Protein AF-A0A0K2T711-F1 (afdb_monomer)

Organism: Lepeophtheirus salmonis (NCBI:txid72036)

Radius of gyration: 19.58 Å; Cα contacts (8 Å, |Δi|>4): 53; chains: 1; bounding box: 41×23×74 Å

pLDDT: mean 70.93, std 10.16, range [38.84, 86.19]

InterPro domains:
  IPR006634 TRAM/LAG1/CLN8 homology domain [PF03798] (2-109)
  IPR006634 TRAM/LAG1/CLN8 homology domain [PS50922] (1-116)
  IPR050846 TLC domain-containing [PTHR13439] (6-116)

Mean predicted aligned error: 10.61 Å

Solvent-accessible surface area (backbone atoms only — not comparable to full-atom values): 7266 Å² total; per-residue (Å²): 144,85,90,84,79,76,63,65,63,52,54,50,52,52,47,54,35,53,59,67,44,45,61,45,56,50,49,52,51,51,44,57,73,69,68,46,78,84,41,69,66,47,54,52,49,55,49,50,36,50,53,49,47,42,52,48,57,61,48,43,54,58,50,52,48,46,54,51,19,60,74,70,75,43,54,62,69,50,52,70,71,64,59,82,55,57,64,67,61,56,49,53,52,48,63,71,39,54,58,58,53,52,53,48,52,51,51,51,53,52,52,49,59,52,51,52,57,63,75,50,67,78,78,86,123

Structure (mmCIF, N/CA/C/O backbone):
data_AF-A0A0K2T711-F1
#
_entry.id   AF-A0A0K2T711-F1
#
loop_
_atom_site.group_PDB
_atom_site.id
_atom_site.type_symbol
_atom_site.label_atom_id
_atom_site.label_alt_id
_atom_site.label_comp_id
_atom_site.label_asym_id
_atom_site.label_entity_id
_atom_site.label_seq_id
_atom_site.pdbx_PDB_ins_code
_atom_site.Cartn_x
_atom_site.Cartn_y
_atom_site.Cartn_z
_atom_site.occupancy
_atom_site.B_iso_or_equiv
_atom_site.auth_seq_id
_atom_site.auth_comp_id
_atom_site.auth_asym_id
_atom_site.auth_atom_id
_atom_site.pdbx_PDB_model_num
ATOM 1 N N . MET A 1 1 ? 2.739 1.107 -35.703 1.00 38.84 1 MET A N 1
ATOM 2 C CA . MET A 1 1 ? 1.568 1.193 -34.804 1.00 38.84 1 MET A CA 1
ATOM 3 C C . MET A 1 1 ? 2.063 1.126 -33.356 1.00 38.84 1 MET A C 1
ATOM 5 O O . MET A 1 1 ? 1.842 0.123 -32.703 1.00 38.84 1 MET A O 1
ATOM 9 N N . SER A 1 2 ? 2.813 2.131 -32.870 1.00 46.06 2 SER A N 1
ATOM 10 C CA . SER A 1 2 ? 3.557 2.001 -31.592 1.00 46.06 2 SER A CA 1
ATOM 11 C C . SER A 1 2 ? 3.911 3.353 -30.947 1.00 46.06 2 SER A C 1
ATOM 13 O O . SER A 1 2 ? 5.078 3.635 -30.713 1.00 46.06 2 SER A O 1
ATOM 15 N N . TYR A 1 3 ? 2.929 4.220 -30.675 1.00 42.41 3 TYR A N 1
ATOM 16 C CA . TYR A 1 3 ? 3.170 5.467 -29.913 1.00 42.41 3 TYR A CA 1
ATOM 17 C C . TYR A 1 3 ? 2.326 5.564 -28.634 1.00 42.41 3 TYR A C 1
ATOM 19 O O . TYR A 1 3 ? 2.049 6.640 -28.119 1.00 42.41 3 TYR A O 1
ATOM 27 N N . ARG A 1 4 ? 1.860 4.419 -28.127 1.00 45.31 4 ARG A N 1
ATOM 28 C CA . ARG A 1 4 ? 0.910 4.355 -27.011 1.00 45.31 4 ARG A CA 1
ATOM 29 C C . ARG A 1 4 ? 1.265 3.208 -26.074 1.00 45.31 4 ARG A C 1
ATOM 31 O O . ARG A 1 4 ? 0.459 2.320 -25.847 1.00 45.31 4 ARG A O 1
ATOM 38 N N . GLN A 1 5 ? 2.520 3.164 -25.632 1.00 51.97 5 GLN A N 1
ATOM 39 C CA . GLN A 1 5 ? 3.003 2.117 -24.736 1.00 51.97 5 GLN A CA 1
ATOM 40 C C . GLN A 1 5 ? 3.712 2.722 -23.518 1.00 51.97 5 GLN A C 1
ATOM 42 O O . GLN A 1 5 ? 4.704 3.435 -23.635 1.00 51.97 5 GLN A O 1
ATOM 47 N N . SER A 1 6 ? 3.176 2.362 -22.347 1.00 55.91 6 SER A N 1
ATOM 48 C CA . SER A 1 6 ? 3.874 2.110 -21.079 1.00 55.91 6 SER A CA 1
ATOM 49 C C . SER A 1 6 ? 3.868 3.175 -19.975 1.00 55.91 6 SER A C 1
ATOM 51 O O . SER A 1 6 ? 3.871 2.773 -18.813 1.00 55.91 6 SER A O 1
ATOM 53 N N . LEU A 1 7 ? 3.847 4.485 -20.246 1.00 54.53 7 LEU A N 1
ATOM 54 C CA . LEU A 1 7 ? 3.930 5.488 -19.158 1.00 54.53 7 LEU A CA 1
ATOM 55 C C . LEU A 1 7 ? 2.558 5.929 -18.622 1.00 54.53 7 LEU A C 1
ATOM 57 O O . LEU A 1 7 ? 2.363 6.002 -17.410 1.00 54.53 7 LEU A O 1
ATOM 61 N N . GLY A 1 8 ? 1.595 6.184 -19.512 1.00 59.56 8 GLY A N 1
ATOM 62 C CA . GLY A 1 8 ? 0.256 6.650 -19.126 1.00 59.56 8 GLY A CA 1
ATOM 63 C C . GLY A 1 8 ? -0.552 5.598 -18.367 1.00 59.56 8 GLY A C 1
ATOM 64 O O . GLY A 1 8 ? -1.161 5.911 -17.349 1.00 59.56 8 GLY A O 1
ATOM 65 N N . ASP A 1 9 ? -0.490 4.339 -18.801 1.00 67.62 9 ASP A N 1
ATOM 66 C CA . ASP A 1 9 ? -1.258 3.244 -18.192 1.00 67.62 9 ASP A CA 1
ATOM 67 C C . ASP A 1 9 ? -0.808 2.961 -16.751 1.00 67.62 9 ASP A C 1
ATOM 69 O O . ASP A 1 9 ? -1.631 2.659 -15.892 1.00 67.62 9 ASP A O 1
ATOM 73 N N . CYS A 1 10 ? 0.488 3.141 -16.462 1.00 67.25 10 CYS A N 1
ATOM 74 C CA . CYS A 1 10 ? 1.039 3.060 -15.108 1.00 67.25 10 CYS A CA 1
ATOM 75 C C . CYS A 1 10 ? 0.464 4.153 -14.202 1.00 67.25 10 CYS A C 1
ATOM 77 O O . CYS A 1 10 ? 0.024 3.874 -13.089 1.00 67.25 10 CYS A O 1
ATOM 79 N N . LEU A 1 11 ? 0.442 5.400 -14.683 1.00 68.00 11 LEU A N 1
ATOM 80 C CA . LEU A 1 11 ? -0.085 6.535 -13.926 1.00 68.00 11 LEU A CA 1
ATOM 81 C C . LEU A 1 11 ? -1.592 6.405 -13.691 1.00 68.00 11 LEU A C 1
ATOM 83 O O . LEU A 1 11 ? -2.061 6.686 -12.591 1.00 68.00 11 LEU A O 1
ATOM 87 N N . ILE A 1 12 ? -2.338 5.924 -14.688 1.00 76.12 12 ILE A N 1
ATOM 88 C CA . ILE A 1 12 ? -3.775 5.656 -14.578 1.00 76.12 12 ILE A CA 1
ATOM 89 C C . ILE A 1 12 ? -4.033 4.513 -13.589 1.00 76.12 12 ILE A C 1
ATOM 91 O O . ILE A 1 12 ? -4.869 4.657 -12.699 1.00 76.12 12 ILE A O 1
ATOM 95 N N . ALA A 1 13 ? -3.284 3.408 -13.675 1.00 74.94 13 ALA A N 1
ATOM 96 C CA . ALA A 1 13 ? -3.375 2.310 -12.715 1.00 74.94 13 ALA A CA 1
ATOM 97 C C . ALA A 1 1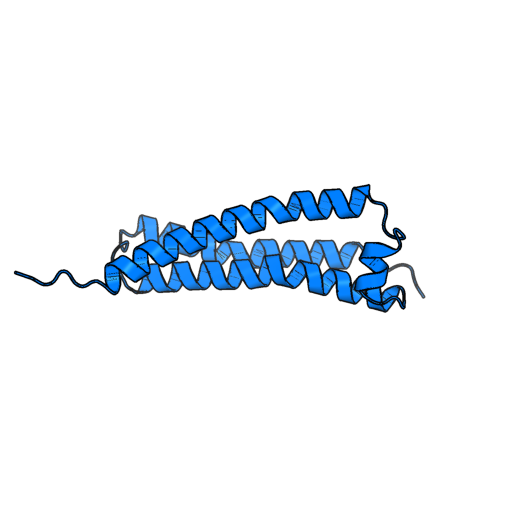3 ? -3.039 2.779 -11.290 1.00 74.94 13 ALA A C 1
ATOM 99 O O . ALA A 1 13 ? -3.766 2.462 -10.350 1.00 74.94 13 ALA A O 1
ATOM 100 N N . LEU A 1 14 ? -1.996 3.598 -11.122 1.00 72.06 14 LEU A N 1
ATOM 101 C CA . LEU A 1 14 ? -1.626 4.195 -9.838 1.00 72.06 14 LEU A CA 1
ATOM 102 C C . LEU A 1 14 ? -2.721 5.135 -9.304 1.00 72.06 14 LEU A C 1
ATOM 104 O O . LEU A 1 14 ? -2.985 5.133 -8.100 1.00 72.06 14 LEU A O 1
ATOM 108 N N . GLY A 1 15 ? -3.365 5.904 -10.186 1.00 75.06 15 GLY A N 1
ATOM 109 C CA . GLY A 1 15 ? -4.501 6.776 -9.883 1.00 75.06 15 GLY A CA 1
ATOM 110 C C . GLY A 1 15 ? -5.715 5.992 -9.391 1.00 75.06 15 GLY A C 1
ATOM 111 O O . GLY A 1 15 ? -6.176 6.219 -8.274 1.00 75.06 15 GLY A O 1
ATOM 112 N N . PHE A 1 16 ? -6.150 4.975 -10.139 1.00 75.69 16 PHE A N 1
ATOM 113 C CA . PHE A 1 16 ? 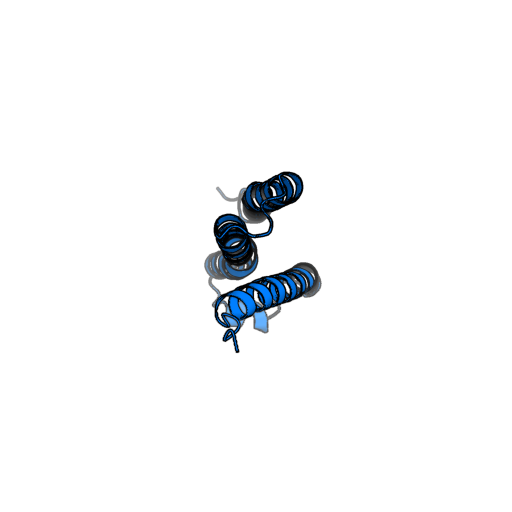-7.217 4.072 -9.696 1.00 75.69 16 PHE A CA 1
ATOM 114 C C . PHE A 1 16 ? -6.873 3.378 -8.376 1.00 75.69 16 PHE A C 1
ATOM 116 O O . PHE A 1 16 ? -7.737 3.196 -7.521 1.00 75.69 16 PHE A O 1
ATOM 123 N N . CYS A 1 17 ? -5.600 3.051 -8.151 1.00 71.62 17 CYS A N 1
ATOM 124 C CA . CYS A 1 17 ? -5.161 2.460 -6.894 1.00 71.62 17 CYS A CA 1
ATOM 125 C C . CYS A 1 17 ? -5.143 3.457 -5.720 1.00 71.62 17 CYS A C 1
ATOM 127 O O . CYS A 1 17 ? -5.307 3.051 -4.565 1.00 71.62 17 CYS A O 1
ATOM 129 N N . MET A 1 18 ? -4.940 4.759 -5.970 1.00 71.12 18 MET A N 1
ATOM 130 C CA . MET A 1 18 ? -5.163 5.817 -4.967 1.00 71.12 18 MET A CA 1
ATOM 131 C C . MET A 1 18 ? -6.640 5.865 -4.601 1.00 71.12 18 MET A C 1
ATOM 133 O O . MET A 1 18 ? -6.972 5.741 -3.420 1.00 71.12 18 MET A O 1
ATOM 137 N N . GLU A 1 19 ? -7.505 5.926 -5.607 1.00 76.50 19 GLU A N 1
ATOM 138 C CA . GLU A 1 19 ? -8.943 6.084 -5.419 1.00 76.50 19 GLU A CA 1
ATOM 139 C C . GLU A 1 19 ? -9.615 4.858 -4.793 1.00 76.50 19 GLU A C 1
ATOM 141 O O . GLU A 1 19 ? -10.527 4.999 -3.980 1.00 76.50 19 GLU A O 1
ATOM 146 N N . ALA A 1 20 ? -9.119 3.652 -5.069 1.00 72.69 20 ALA A N 1
ATOM 147 C CA . ALA A 1 20 ? -9.631 2.425 -4.466 1.00 72.69 20 ALA A CA 1
ATOM 148 C C . ALA A 1 20 ? -9.361 2.342 -2.952 1.00 72.69 20 ALA A C 1
ATOM 150 O O . ALA A 1 20 ? -10.103 1.680 -2.230 1.00 72.69 20 ALA A O 1
ATOM 151 N N . SER A 1 21 ? -8.328 3.027 -2.441 1.00 69.31 21 SER A N 1
ATOM 152 C CA . SER A 1 21 ? -8.003 3.036 -1.005 1.00 69.31 21 SER A CA 1
ATOM 153 C C . SER A 1 21 ? -8.780 4.094 -0.206 1.00 69.31 21 SER A C 1
ATOM 155 O O . SER A 1 21 ? -9.086 3.878 0.970 1.00 69.31 21 SER A O 1
ATOM 157 N N . THR A 1 22 ? -9.177 5.200 -0.845 1.00 75.69 22 THR A N 1
ATOM 158 C CA . THR A 1 22 ? -9.972 6.284 -0.241 1.00 75.69 22 THR A CA 1
ATOM 159 C C . THR A 1 22 ? -11.311 5.865 0.371 1.00 75.69 22 THR A C 1
ATOM 161 O O . THR A 1 22 ? -11.582 6.330 1.477 1.00 75.69 22 THR A O 1
ATOM 164 N N . PRO A 1 23 ? -12.148 4.988 -0.227 1.00 72.06 23 PRO A N 1
ATOM 165 C CA . PRO A 1 23 ? -13.409 4.600 0.398 1.00 72.06 23 PRO A CA 1
ATOM 166 C C . PRO A 1 23 ? -13.188 3.895 1.739 1.00 72.06 23 PRO A C 1
ATOM 168 O O . PRO A 1 23 ? -13.933 4.154 2.677 1.00 72.06 23 PRO A O 1
ATOM 171 N N . PHE A 1 24 ? -12.133 3.087 1.889 1.00 69.81 24 PHE A N 1
ATOM 172 C CA . PHE A 1 24 ? -11.836 2.382 3.143 1.00 69.81 24 PHE A CA 1
ATOM 173 C C . PHE A 1 24 ? -11.285 3.315 4.228 1.00 69.81 24 PHE A C 1
ATOM 175 O O . PHE A 1 24 ? -11.661 3.202 5.398 1.00 69.81 24 PHE A O 1
ATOM 182 N N . VAL A 1 25 ? -10.438 4.275 3.841 1.00 68.19 25 VAL A N 1
ATOM 183 C CA . VAL A 1 25 ? -9.937 5.323 4.747 1.00 68.19 25 VAL A CA 1
ATOM 184 C C . VAL A 1 25 ? -11.098 6.199 5.237 1.00 68.19 25 VAL A C 1
ATOM 186 O O . VAL A 1 25 ? -11.226 6.438 6.440 1.00 68.19 25 VAL A O 1
ATOM 189 N N . SER A 1 26 ? -11.988 6.612 4.330 1.00 74.94 26 SER A N 1
ATOM 190 C CA . SER A 1 26 ? -13.180 7.404 4.647 1.00 74.94 26 SER A CA 1
ATOM 191 C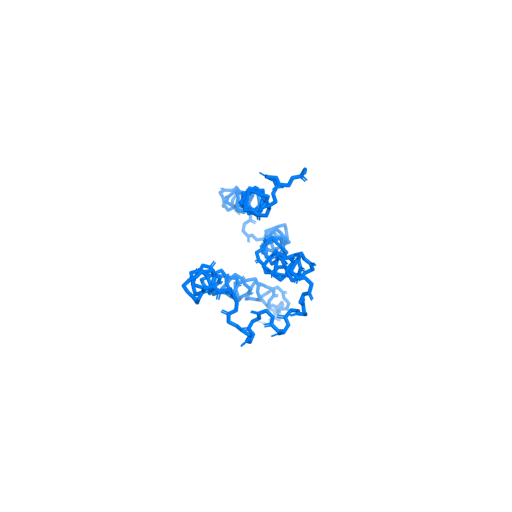 C . SER A 1 26 ? -14.181 6.627 5.499 1.00 74.94 26 SER A C 1
ATOM 193 O O . SER A 1 26 ? -14.698 7.168 6.473 1.00 74.94 26 SER A O 1
ATOM 195 N N . LEU A 1 27 ? -14.402 5.336 5.220 1.00 72.69 27 LEU A N 1
ATOM 196 C CA . LEU A 1 27 ? -15.275 4.491 6.037 1.00 72.69 27 LEU A CA 1
ATOM 197 C C . LEU A 1 27 ? -14.745 4.395 7.472 1.00 72.69 27 LEU A C 1
ATOM 199 O O . LEU A 1 27 ? -15.501 4.533 8.428 1.00 72.69 27 LEU A O 1
ATOM 203 N N . ARG A 1 28 ? -13.429 4.230 7.650 1.00 69.81 28 ARG A N 1
ATOM 204 C CA . ARG A 1 28 ? -12.805 4.227 8.981 1.00 69.81 28 ARG A CA 1
ATOM 205 C C . ARG A 1 28 ? -13.016 5.547 9.726 1.00 69.81 28 ARG A C 1
ATOM 207 O O . ARG A 1 28 ? -13.298 5.510 10.923 1.00 69.81 28 ARG A O 1
ATOM 214 N N . ALA A 1 29 ? -12.894 6.686 9.045 1.00 69.94 29 ALA A N 1
ATOM 215 C CA . ALA A 1 29 ? -13.157 7.999 9.632 1.00 69.94 29 ALA A CA 1
ATOM 216 C C . ALA A 1 29 ? -14.633 8.157 10.039 1.00 69.94 29 ALA A C 1
ATOM 218 O O . ALA A 1 29 ? -14.923 8.595 11.150 1.00 69.94 29 ALA A O 1
ATOM 219 N N . ILE A 1 30 ? -15.568 7.712 9.198 1.00 75.62 30 ILE A N 1
ATOM 220 C CA . ILE A 1 30 ? -17.007 7.739 9.495 1.00 75.62 30 ILE A CA 1
ATOM 221 C C . ILE A 1 30 ? -17.331 6.865 10.717 1.00 75.62 30 ILE A C 1
ATOM 223 O O . ILE A 1 30 ? -17.985 7.331 11.649 1.00 75.62 30 ILE A O 1
ATOM 227 N N . LEU A 1 31 ? -16.810 5.632 10.781 1.00 67.06 31 LEU A N 1
ATOM 228 C CA . LEU A 1 31 ? -16.985 4.760 11.951 1.00 67.06 31 LEU A CA 1
ATOM 229 C C . LEU A 1 31 ? -16.356 5.349 13.225 1.00 67.06 31 LEU A C 1
ATOM 231 O O . LEU A 1 31 ? -16.875 5.134 14.321 1.00 67.06 31 LEU A O 1
ATOM 235 N N . TYR A 1 32 ? -15.252 6.091 13.094 1.00 67.44 32 TYR A N 1
ATOM 236 C CA . TYR A 1 32 ? -14.639 6.808 14.210 1.00 67.44 32 TYR A CA 1
ATOM 237 C C . TYR A 1 32 ? -15.556 7.921 14.740 1.00 67.44 32 TYR A C 1
ATOM 239 O O . TYR A 1 32 ? -15.732 8.029 15.955 1.00 67.44 32 TYR A O 1
ATOM 247 N N . HIS A 1 33 ? -16.163 8.711 13.849 1.00 72.12 33 HIS A N 1
ATOM 248 C CA . HIS A 1 33 ? -17.089 9.789 14.211 1.00 72.12 33 HIS A CA 1
ATOM 249 C C . HIS A 1 33 ? -18.417 9.282 14.782 1.00 72.12 33 HIS A C 1
ATOM 251 O O . HIS A 1 33 ? -18.978 9.921 15.667 1.00 72.12 33 HIS A O 1
ATOM 257 N N . LEU A 1 34 ? -18.882 8.108 14.352 1.00 72.75 34 LEU A N 1
ATOM 258 C CA . LEU A 1 34 ? -20.097 7.467 14.867 1.00 72.75 34 LEU A CA 1
ATOM 259 C C . LEU A 1 34 ? -19.933 6.843 16.269 1.00 72.75 34 LEU A C 1
ATOM 261 O O . LEU A 1 34 ? -20.865 6.225 16.775 1.00 72.75 34 LEU A O 1
ATOM 265 N N . GLY A 1 35 ? -18.761 6.946 16.909 1.00 62.34 35 GLY A N 1
ATOM 266 C CA . GLY A 1 35 ? -18.545 6.456 18.279 1.00 62.34 35 GLY A CA 1
ATOM 267 C C . GLY A 1 35 ? -18.516 4.927 18.431 1.00 62.34 35 GLY A C 1
ATOM 268 O O . GLY A 1 35 ? -18.319 4.420 19.533 1.00 62.34 35 GLY A O 1
ATOM 269 N N . LEU A 1 36 ? -18.616 4.174 17.331 1.00 60.16 36 LEU A N 1
ATOM 270 C CA . LEU A 1 36 ? -18.643 2.704 17.268 1.00 60.16 36 LEU A CA 1
ATOM 271 C C . LEU A 1 36 ? -17.251 2.053 17.426 1.00 60.16 36 LEU A C 1
ATOM 273 O O . LEU A 1 36 ? -16.960 1.010 16.839 1.00 60.16 36 LEU A O 1
ATOM 277 N N . LYS A 1 37 ? -16.377 2.643 18.253 1.00 55.31 37 LYS A N 1
ATOM 278 C CA . LYS A 1 37 ? -14.983 2.201 18.464 1.00 55.31 37 LYS A CA 1
ATOM 279 C C . LYS A 1 37 ? -14.848 0.779 19.028 1.00 55.31 37 LYS A C 1
ATOM 281 O O . LYS A 1 37 ? -13.769 0.201 18.936 1.00 55.31 37 LYS A O 1
ATOM 286 N N . SER A 1 38 ? -15.904 0.231 19.628 1.00 54.22 38 SER A N 1
ATOM 287 C CA . SER A 1 38 ? -15.920 -1.080 20.294 1.00 54.22 38 SER A CA 1
ATOM 288 C C . SER A 1 38 ? -16.561 -2.202 19.471 1.00 54.22 38 SER A C 1
ATOM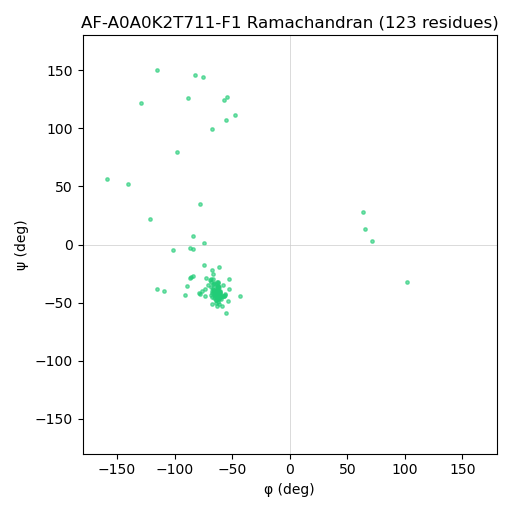 290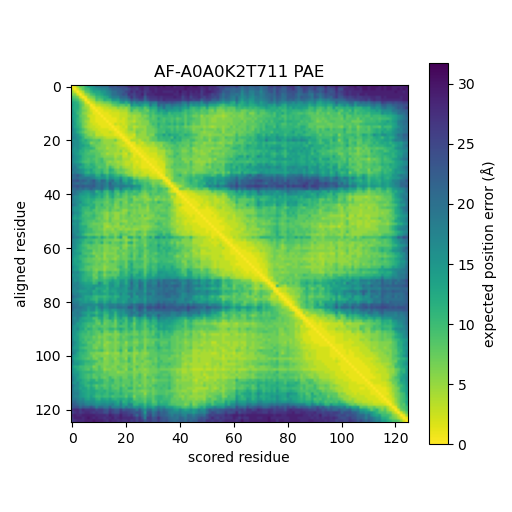 O O . SER A 1 38 ? -16.555 -3.348 19.914 1.00 54.22 38 SER A O 1
ATOM 292 N N . SER A 1 39 ? -17.120 -1.908 18.293 1.00 65.81 39 SER A N 1
ATOM 293 C CA . SER A 1 39 ? -17.817 -2.922 17.500 1.00 65.81 39 SER A CA 1
ATOM 294 C C . SER A 1 39 ? -16.846 -3.762 16.667 1.00 65.81 39 SER A C 1
ATOM 296 O O . SER A 1 39 ? -15.861 -3.251 16.131 1.00 65.81 39 SER A O 1
ATOM 298 N N . ILE A 1 40 ? -17.168 -5.048 16.486 1.00 66.38 40 ILE A N 1
ATOM 299 C CA . ILE A 1 40 ? -16.463 -5.981 15.587 1.00 66.38 40 ILE A CA 1
ATOM 300 C C . ILE A 1 40 ? -16.362 -5.390 14.168 1.00 66.38 40 ILE A C 1
ATOM 302 O O . ILE A 1 40 ? -15.369 -5.598 13.475 1.00 66.38 40 ILE A O 1
ATOM 306 N N . LEU A 1 41 ? -17.328 -4.554 13.769 1.00 67.50 41 LEU A N 1
ATOM 307 C CA . LEU A 1 41 ? -17.316 -3.822 12.500 1.00 67.50 41 LEU A CA 1
ATOM 308 C C . LEU A 1 41 ? -16.125 -2.861 12.361 1.00 67.50 41 LEU A C 1
ATOM 310 O O . LEU A 1 41 ? -15.557 -2.752 11.277 1.00 67.50 41 LEU A O 1
ATOM 314 N N . TYR A 1 42 ? -15.698 -2.199 13.441 1.00 69.44 42 TYR A N 1
ATOM 315 C CA . TYR A 1 42 ? -14.520 -1.327 13.418 1.00 69.44 42 TYR A CA 1
ATOM 316 C C . TYR A 1 42 ? -13.229 -2.137 13.218 1.00 69.44 42 TYR A C 1
ATOM 318 O O . TYR A 1 42 ? -12.332 -1.714 12.486 1.00 69.44 42 TYR A O 1
ATOM 326 N N . LEU A 1 43 ? -13.160 -3.333 13.812 1.00 70.62 43 LEU A N 1
ATOM 327 C CA . LEU A 1 43 ? -12.040 -4.260 13.647 1.00 70.62 43 LEU A CA 1
ATOM 328 C C . LEU A 1 43 ? -11.963 -4.805 12.216 1.00 70.62 43 LEU A C 1
ATOM 330 O O . LEU A 1 43 ? -10.912 -4.728 11.582 1.00 70.62 43 LEU A O 1
ATOM 334 N N . VAL A 1 44 ? -13.083 -5.330 11.714 1.00 77.25 44 VAL A N 1
ATOM 335 C CA . VAL A 1 44 ? -13.193 -5.917 10.374 1.00 77.25 44 VAL A CA 1
ATOM 336 C C . VAL A 1 44 ? -12.903 -4.865 9.308 1.00 77.25 44 VAL A C 1
ATOM 338 O O . VAL A 1 44 ? -12.124 -5.130 8.398 1.00 77.25 44 VAL A O 1
ATOM 341 N N . ASN A 1 45 ? -13.424 -3.645 9.460 1.00 77.62 45 ASN A N 1
ATOM 342 C CA . ASN A 1 45 ? -13.130 -2.551 8.539 1.00 77.62 45 ASN A CA 1
ATOM 343 C C . ASN A 1 45 ? -11.652 -2.120 8.590 1.00 77.62 45 ASN A C 1
ATOM 345 O O . ASN A 1 45 ? -11.036 -1.882 7.555 1.00 77.62 45 ASN A O 1
ATOM 349 N N . GLY A 1 46 ? -11.044 -2.073 9.781 1.00 75.19 46 GLY A N 1
ATOM 350 C CA . GLY A 1 46 ? -9.610 -1.808 9.921 1.00 75.19 46 GLY A CA 1
ATOM 351 C C . GLY A 1 46 ? -8.730 -2.882 9.266 1.00 75.19 46 GLY A C 1
ATOM 352 O O . GLY A 1 46 ? -7.689 -2.561 8.695 1.00 75.19 46 GLY A O 1
ATOM 353 N N . LEU A 1 47 ? -9.151 -4.150 9.314 1.00 80.19 47 LEU A N 1
ATOM 354 C CA . LEU A 1 47 ? -8.459 -5.259 8.656 1.00 80.19 47 LEU A CA 1
ATOM 355 C C . LEU A 1 47 ? -8.650 -5.229 7.131 1.00 80.19 47 LEU A C 1
ATOM 357 O O . LEU A 1 47 ? -7.671 -5.355 6.400 1.00 80.19 47 LEU A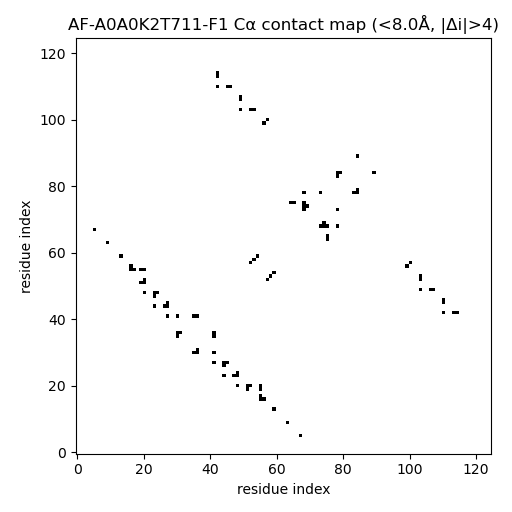 O 1
ATOM 361 N N . LEU A 1 48 ? -9.875 -4.988 6.655 1.00 79.75 48 LEU A N 1
ATOM 362 C CA . LEU A 1 48 ? -10.191 -4.783 5.236 1.00 79.75 48 LEU A CA 1
ATOM 363 C C . LEU A 1 48 ? -9.387 -3.627 4.645 1.00 79.75 48 LEU A C 1
ATOM 365 O O . LEU A 1 48 ? -8.790 -3.780 3.585 1.00 79.75 48 LEU A O 1
ATOM 369 N N . MET A 1 49 ? -9.293 -2.505 5.361 1.00 78.94 49 MET A N 1
ATOM 370 C CA . MET A 1 49 ? -8.458 -1.373 4.967 1.00 78.94 49 MET A CA 1
ATOM 371 C C . MET A 1 49 ? -6.991 -1.790 4.793 1.00 78.94 49 MET A C 1
ATOM 373 O O . MET A 1 49 ? -6.380 -1.421 3.795 1.00 78.94 49 MET A O 1
ATOM 377 N N . ASN A 1 50 ? -6.433 -2.586 5.713 1.00 80.38 50 ASN A N 1
ATOM 378 C CA . ASN A 1 50 ? -5.071 -3.113 5.580 1.00 80.38 50 ASN A CA 1
ATOM 379 C C . ASN A 1 50 ? -4.917 -4.029 4.358 1.00 80.38 50 ASN A C 1
ATOM 381 O O . ASN A 1 50 ? -3.957 -3.878 3.607 1.00 80.38 50 ASN A O 1
ATOM 385 N N . ILE A 1 51 ? -5.855 -4.953 4.138 1.00 81.56 51 ILE A N 1
ATOM 386 C CA . ILE A 1 51 ? -5.824 -5.889 3.002 1.00 81.56 51 ILE A CA 1
ATOM 387 C C . ILE A 1 51 ? -5.879 -5.126 1.677 1.00 81.56 51 ILE A C 1
ATOM 389 O O . ILE A 1 51 ? -5.063 -5.363 0.789 1.00 81.56 51 ILE A O 1
ATOM 393 N N . VAL A 1 52 ? -6.797 -4.167 1.557 1.00 80.62 52 VAL A N 1
ATOM 394 C CA . VAL A 1 52 ? -6.921 -3.341 0.353 1.00 80.62 52 VAL A CA 1
ATOM 395 C C . VAL A 1 52 ? -5.663 -2.508 0.149 1.00 80.62 52 VAL A C 1
ATOM 397 O O . VAL A 1 52 ? -5.148 -2.458 -0.962 1.00 80.62 52 VAL A O 1
ATOM 400 N N . PHE A 1 53 ? -5.109 -1.912 1.208 1.00 78.50 53 PHE A N 1
ATOM 401 C CA . PHE A 1 53 ? -3.864 -1.150 1.118 1.00 78.50 53 PHE A CA 1
ATOM 402 C C . PHE A 1 53 ? -2.691 -2.021 0.641 1.00 78.50 53 PHE A C 1
ATOM 404 O O . PHE A 1 53 ? -1.918 -1.588 -0.213 1.00 78.50 53 PHE A O 1
ATOM 411 N N . PHE A 1 54 ? -2.593 -3.263 1.126 1.00 80.12 54 PHE A N 1
ATOM 412 C CA . PHE A 1 54 ? -1.591 -4.233 0.684 1.00 80.12 54 PHE A CA 1
ATOM 413 C C . PHE A 1 54 ? -1.742 -4.561 -0.805 1.00 80.12 54 PHE A C 1
ATOM 415 O O . PHE A 1 54 ? -0.784 -4.439 -1.566 1.00 80.12 54 PHE A O 1
ATOM 422 N N . ILE A 1 55 ? -2.949 -4.909 -1.250 1.00 78.56 55 ILE A N 1
ATOM 423 C CA . ILE A 1 55 ? -3.194 -5.275 -2.650 1.00 78.56 55 ILE A CA 1
ATOM 424 C C . ILE A 1 55 ? -2.934 -4.077 -3.576 1.00 78.56 55 ILE A C 1
ATOM 426 O O . ILE A 1 55 ? -2.186 -4.190 -4.543 1.00 78.56 55 ILE A O 1
ATOM 430 N N . CYS A 1 56 ? -3.470 -2.903 -3.247 1.00 74.06 56 CYS A N 1
ATOM 431 C CA . CYS A 1 56 ? -3.352 -1.716 -4.095 1.00 74.06 56 CYS A CA 1
ATOM 432 C C . CYS A 1 56 ? -1.930 -1.147 -4.176 1.00 74.06 56 CYS A C 1
ATOM 434 O O . CYS A 1 56 ? -1.584 -0.506 -5.163 1.00 74.06 56 CYS A O 1
ATOM 436 N N . ARG A 1 57 ? -1.108 -1.298 -3.129 1.00 73.31 57 ARG A N 1
ATOM 437 C CA . ARG A 1 57 ? 0.213 -0.643 -3.063 1.00 73.31 57 ARG A CA 1
ATOM 438 C C . ARG A 1 57 ? 1.376 -1.603 -3.200 1.00 73.31 57 ARG A C 1
ATOM 440 O O . ARG A 1 57 ? 2.344 -1.261 -3.870 1.00 73.31 57 ARG A O 1
ATOM 447 N N . ILE A 1 58 ? 1.291 -2.783 -2.590 1.00 77.38 58 ILE A N 1
ATOM 448 C CA . ILE A 1 58 ? 2.397 -3.745 -2.553 1.00 77.38 58 ILE A CA 1
ATOM 449 C C . ILE A 1 58 ? 2.362 -4.681 -3.755 1.00 77.38 58 ILE A C 1
ATOM 451 O O . ILE A 1 58 ? 3.430 -4.995 -4.259 1.00 77.38 58 ILE A O 1
ATOM 455 N N . LEU A 1 59 ? 1.186 -5.083 -4.257 1.00 76.56 59 LEU A N 1
ATOM 456 C CA . LEU A 1 59 ? 1.095 -5.951 -5.445 1.00 76.56 59 LEU A CA 1
ATOM 457 C C . LEU A 1 59 ? 1.161 -5.188 -6.773 1.00 76.56 59 LEU A C 1
ATOM 459 O O . LEU A 1 59 ? 1.638 -5.732 -7.766 1.00 76.56 59 LEU A O 1
ATOM 463 N N . VAL A 1 60 ? 0.755 -3.919 -6.800 1.00 75.19 60 VAL A N 1
ATOM 464 C CA . VAL A 1 60 ? 0.819 -3.102 -8.023 1.00 75.19 60 VAL A CA 1
ATOM 465 C C . VAL A 1 60 ? 2.259 -2.844 -8.459 1.00 75.19 60 VAL A C 1
ATOM 467 O O . VAL A 1 60 ? 2.559 -2.939 -9.643 1.00 75.19 60 VAL A O 1
ATOM 470 N N . PHE A 1 61 ? 3.179 -2.603 -7.523 1.00 73.38 61 PHE A N 1
ATOM 471 C CA . PHE A 1 61 ? 4.605 -2.438 -7.827 1.00 73.38 61 PHE A CA 1
ATOM 472 C C . PHE A 1 61 ? 5.219 -3.623 -8.605 1.00 73.38 61 PHE A C 1
ATOM 474 O O . PHE A 1 61 ? 5.712 -3.407 -9.713 1.00 73.38 61 PHE A O 1
ATOM 481 N N . PRO A 1 62 ? 5.192 -4.871 -8.096 1.00 74.62 62 PRO A N 1
ATOM 482 C CA . PRO A 1 62 ? 5.741 -6.023 -8.800 1.00 74.62 62 PRO A CA 1
ATOM 483 C C . PRO A 1 62 ? 4.971 -6.334 -10.084 1.00 74.62 62 PRO A C 1
ATOM 485 O O . PRO A 1 62 ? 5.601 -6.706 -11.070 1.00 74.62 62 PRO A O 1
ATOM 488 N N . TYR A 1 63 ? 3.650 -6.120 -10.120 1.00 77.06 63 TYR A N 1
ATOM 489 C CA . TYR A 1 63 ? 2.855 -6.298 -11.338 1.00 77.06 63 TYR A CA 1
ATOM 490 C C . TYR A 1 63 ? 3.304 -5.350 -12.460 1.00 77.06 63 TYR A C 1
ATOM 492 O O . TYR A 1 63 ? 3.527 -5.775 -13.594 1.00 77.06 63 TYR A O 1
ATOM 500 N N . MET A 1 64 ? 3.533 -4.076 -12.131 1.00 73.00 64 MET A N 1
ATOM 501 C CA . MET A 1 64 ? 4.071 -3.096 -13.076 1.00 73.00 64 MET A CA 1
ATOM 502 C C . MET A 1 64 ? 5.474 -3.481 -13.560 1.00 73.00 64 MET A C 1
ATOM 504 O O . MET A 1 64 ? 5.752 -3.416 -14.758 1.00 73.00 64 MET A O 1
ATOM 508 N N . TYR A 1 65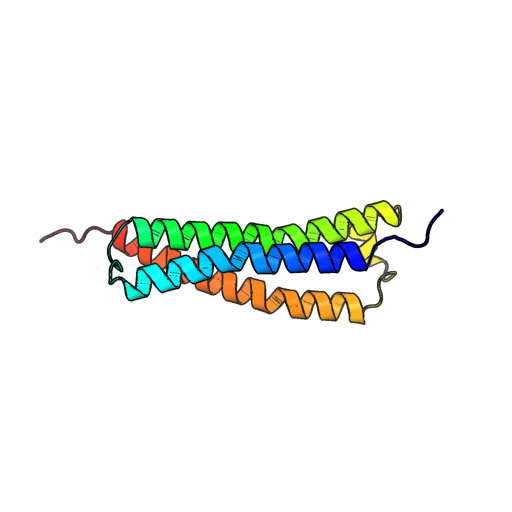 ? 6.343 -3.940 -12.655 1.00 73.06 65 TYR A N 1
ATOM 509 C CA . TYR A 1 65 ? 7.678 -4.427 -13.008 1.00 73.06 65 TYR A CA 1
ATOM 510 C C . TYR A 1 65 ? 7.635 -5.670 -13.910 1.00 73.06 65 TYR A C 1
ATOM 512 O O . TYR A 1 65 ? 8.455 -5.783 -14.819 1.00 73.06 65 TYR A O 1
ATOM 520 N N . GLN A 1 66 ? 6.672 -6.576 -13.715 1.00 71.25 66 GLN A N 1
ATOM 521 C CA . GLN A 1 66 ? 6.475 -7.752 -14.571 1.00 71.25 66 GLN A CA 1
ATOM 522 C C . GLN A 1 66 ? 6.013 -7.379 -15.975 1.00 71.25 66 GLN A C 1
ATOM 524 O O . GLN A 1 66 ? 6.551 -7.896 -16.953 1.00 71.25 66 GLN A O 1
ATOM 529 N N . LEU A 1 67 ? 5.046 -6.467 -16.090 1.00 74.00 67 LEU A N 1
ATOM 530 C CA . LEU A 1 67 ? 4.588 -5.981 -17.390 1.00 74.00 67 LEU A CA 1
ATOM 531 C C . LEU A 1 67 ? 5.718 -5.289 -18.156 1.00 74.00 67 LEU A C 1
ATOM 533 O O . LEU A 1 67 ? 5.899 -5.548 -19.344 1.00 74.00 67 LEU A O 1
ATOM 537 N N . TYR A 1 68 ? 6.508 -4.462 -17.471 1.00 72.19 68 TYR A N 1
ATOM 538 C CA . TYR A 1 68 ? 7.657 -3.790 -18.071 1.00 72.19 68 TYR A CA 1
ATOM 539 C C . TYR A 1 68 ? 8.750 -4.782 -18.502 1.00 72.19 68 TYR A C 1
ATOM 541 O O . TYR A 1 68 ? 9.273 -4.694 -19.611 1.00 72.19 68 TYR A O 1
ATOM 549 N N . ALA A 1 69 ? 9.047 -5.784 -17.669 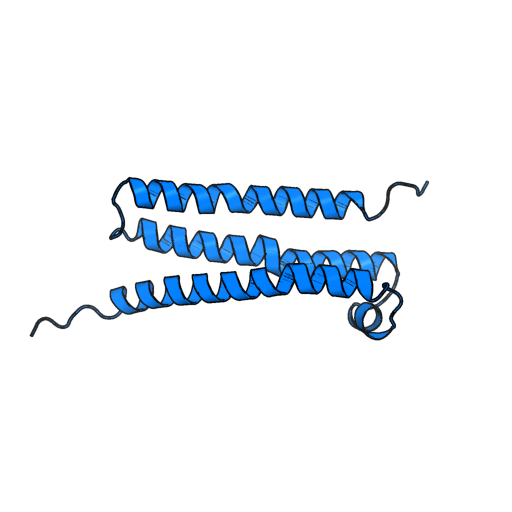1.00 71.81 69 ALA A N 1
ATOM 550 C CA . ALA A 1 69 ? 9.990 -6.854 -17.990 1.00 71.81 69 ALA A CA 1
ATOM 551 C C . ALA A 1 69 ? 9.556 -7.654 -19.234 1.00 71.81 69 ALA A C 1
ATOM 553 O O . ALA A 1 69 ? 10.355 -7.841 -20.155 1.00 71.81 69 ALA A O 1
ATOM 554 N N . ASN A 1 70 ? 8.271 -8.014 -19.321 1.00 73.88 70 ASN A N 1
ATOM 555 C CA . ASN A 1 70 ? 7.699 -8.698 -20.481 1.00 73.88 70 ASN A CA 1
ATOM 556 C C . ASN A 1 70 ? 7.773 -7.849 -21.761 1.00 73.88 70 ASN A C 1
ATOM 558 O O . ASN A 1 70 ? 8.084 -8.382 -22.823 1.00 73.88 70 ASN A O 1
ATOM 562 N N . GLN A 1 71 ? 7.535 -6.535 -21.677 1.00 70.75 71 GLN A N 1
ATOM 563 C CA . GLN A 1 71 ? 7.648 -5.631 -22.831 1.00 70.75 71 GLN A CA 1
ATOM 564 C C . GLN A 1 71 ? 9.091 -5.485 -23.331 1.00 70.75 71 GLN A C 1
ATOM 566 O O . GLN A 1 71 ? 9.315 -5.370 -24.534 1.00 70.75 71 GLN A O 1
ATOM 571 N N . CYS A 1 72 ? 10.075 -5.522 -22.432 1.00 69.12 72 CYS A N 1
ATOM 572 C CA . CYS A 1 72 ? 11.491 -5.488 -22.795 1.00 69.12 72 CYS A CA 1
ATOM 573 C C . CYS A 1 72 ? 12.074 -6.865 -23.164 1.00 69.12 72 CYS A C 1
ATOM 575 O O . CYS A 1 72 ? 13.245 -6.927 -23.539 1.00 69.12 72 CYS A O 1
ATOM 577 N N . GLY A 1 73 ? 11.302 -7.953 -23.045 1.00 67.94 73 GLY A N 1
ATOM 578 C CA . GLY A 1 73 ? 11.783 -9.322 -23.264 1.00 67.94 73 GLY A CA 1
ATOM 579 C C . GLY A 1 73 ? 12.858 -9.760 -22.260 1.00 67.94 73 GLY A C 1
ATOM 580 O O . GLY A 1 73 ? 13.724 -10.563 -22.597 1.00 67.94 73 GLY A O 1
ATOM 581 N N . LEU A 1 74 ? 12.846 -9.196 -21.049 1.00 69.50 74 LEU A N 1
ATOM 582 C CA . LEU A 1 74 ? 13.832 -9.445 -19.996 1.00 69.50 74 LEU A CA 1
ATOM 583 C C . LEU A 1 74 ? 13.166 -10.112 -18.796 1.00 69.50 74 LEU A C 1
ATOM 585 O O . LEU A 1 74 ? 12.003 -9.863 -18.494 1.00 69.50 74 LEU A O 1
ATOM 589 N N . THR A 1 75 ? 13.916 -10.923 -18.056 1.00 71.00 75 THR A N 1
ATOM 590 C CA . THR A 1 75 ? 13.435 -11.493 -16.791 1.00 71.00 75 THR A CA 1
ATOM 591 C C . THR A 1 75 ? 13.451 -10.417 -15.695 1.00 71.00 75 THR A C 1
ATOM 593 O O . THR A 1 75 ? 14.370 -9.599 -15.650 1.00 71.00 75 THR A O 1
ATOM 596 N N . LEU A 1 76 ? 12.476 -10.423 -14.772 1.00 65.06 76 LEU A N 1
ATOM 597 C CA . LEU A 1 76 ? 12.375 -9.478 -13.636 1.00 65.06 76 LEU A CA 1
ATOM 598 C C . LEU A 1 76 ? 13.713 -9.223 -12.918 1.00 65.06 76 LEU A C 1
ATOM 600 O O . LEU A 1 76 ? 14.066 -8.086 -12.614 1.00 65.06 76 LEU A O 1
ATOM 604 N N . SER A 1 77 ? 14.463 -10.293 -12.660 1.00 63.62 77 SER A N 1
ATOM 605 C CA . SER A 1 77 ? 15.762 -10.254 -11.990 1.00 63.62 77 SER A CA 1
ATOM 606 C C . SER A 1 77 ? 16.832 -9.542 -12.820 1.00 63.62 77 SER A C 1
ATOM 608 O O . SER A 1 77 ? 17.622 -8.785 -12.264 1.00 63.62 77 SER A O 1
ATOM 610 N N . GLN A 1 78 ? 16.822 -9.708 -14.144 1.00 62.97 78 GLN A N 1
ATOM 611 C CA . GLN A 1 78 ? 17.716 -8.985 -15.052 1.00 62.97 78 GLN A CA 1
ATOM 612 C C . GLN A 1 78 ? 17.333 -7.507 -15.147 1.00 62.97 78 GLN A C 1
ATOM 614 O O . GLN A 1 78 ? 18.200 -6.648 -15.198 1.00 62.97 78 GLN A O 1
ATOM 619 N N . LEU A 1 79 ? 16.048 -7.164 -15.091 1.00 65.12 79 LEU A N 1
ATOM 620 C CA . LEU A 1 79 ? 15.642 -5.761 -15.130 1.00 65.12 79 LEU A CA 1
ATOM 621 C C . LEU A 1 79 ? 16.207 -4.952 -13.946 1.00 65.12 79 LEU A C 1
ATOM 623 O O . LEU A 1 79 ? 16.656 -3.820 -14.122 1.00 65.12 79 LEU A O 1
ATOM 627 N N . ILE A 1 80 ? 16.216 -5.560 -12.758 1.00 63.06 80 ILE A N 1
ATOM 628 C CA . ILE A 1 80 ? 16.717 -4.947 -11.522 1.00 63.06 80 ILE A CA 1
ATOM 629 C C . ILE A 1 80 ? 18.255 -4.931 -11.492 1.00 63.06 80 ILE A C 1
ATOM 631 O O . ILE A 1 80 ? 18.842 -3.933 -11.081 1.00 63.06 80 ILE A O 1
ATOM 635 N N . PHE A 1 81 ? 18.919 -6.002 -11.949 1.00 61.31 81 PHE A N 1
ATOM 636 C CA . PHE A 1 81 ? 20.385 -6.124 -11.890 1.00 61.31 81 PHE A CA 1
ATOM 637 C C . PHE A 1 81 ? 21.136 -5.505 -13.076 1.00 61.31 81 PHE A C 1
ATOM 639 O O . PHE A 1 81 ? 22.282 -5.096 -12.923 1.00 61.31 81 PHE A O 1
ATOM 646 N N . THR A 1 82 ? 20.540 -5.447 -14.268 1.00 59.09 82 THR A N 1
ATOM 647 C CA . THR A 1 82 ? 21.246 -5.072 -15.508 1.00 59.09 82 THR A CA 1
ATOM 648 C C . THR A 1 82 ? 21.282 -3.554 -15.744 1.00 59.09 82 THR A C 1
ATOM 650 O O . THR A 1 82 ? 21.890 -3.103 -16.707 1.00 59.09 82 THR A O 1
ATOM 653 N N . GLY A 1 83 ? 20.658 -2.733 -14.887 1.00 57.50 83 GLY A N 1
ATOM 654 C CA . GLY A 1 83 ? 20.807 -1.268 -14.932 1.00 57.50 83 GLY A CA 1
ATOM 655 C C . GLY A 1 83 ? 20.242 -0.586 -16.187 1.00 57.50 83 GLY A C 1
ATOM 656 O O . GLY A 1 83 ? 20.527 0.583 -16.428 1.00 57.50 83 GLY A O 1
ATOM 657 N N . LYS A 1 84 ? 19.430 -1.290 -16.991 1.00 59.38 84 LYS A N 1
ATOM 658 C CA . LYS A 1 84 ? 18.752 -0.710 -18.168 1.00 59.38 84 LYS A CA 1
ATOM 659 C C . LYS A 1 84 ? 17.692 0.327 -17.790 1.00 59.38 84 LYS A C 1
ATOM 661 O O . LYS A 1 84 ? 17.346 1.171 -18.610 1.00 59.38 84 LYS A O 1
ATOM 666 N N . VAL A 1 85 ? 17.190 0.270 -16.557 1.00 65.38 85 VAL A N 1
ATOM 6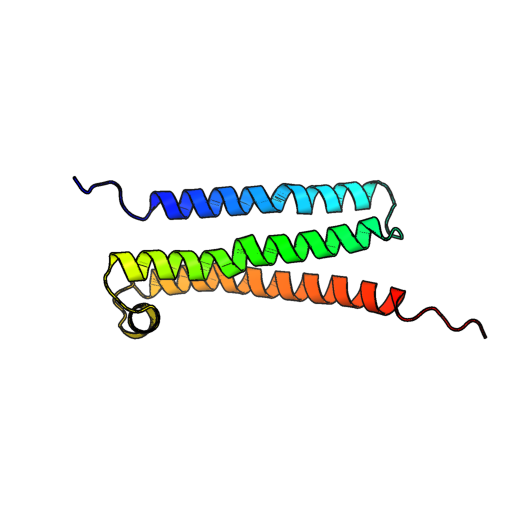67 C CA . VAL A 1 85 ? 16.323 1.302 -15.987 1.00 65.38 85 VAL A CA 1
ATOM 668 C C . VAL A 1 85 ? 17.216 2.355 -15.325 1.00 65.38 85 VAL A C 1
ATOM 670 O O . VAL A 1 85 ? 18.034 1.986 -14.479 1.00 65.38 85 VAL A O 1
ATOM 673 N N . PRO A 1 86 ? 17.081 3.651 -15.666 1.00 72.19 86 PRO A N 1
ATOM 674 C CA . PRO A 1 86 ? 17.869 4.702 -15.037 1.00 72.19 86 PRO A CA 1
ATOM 675 C C . PRO A 1 86 ? 17.703 4.641 -13.517 1.00 72.19 86 PRO A C 1
ATOM 677 O O . PRO A 1 86 ? 16.579 4.649 -13.007 1.00 72.19 86 PRO A O 1
ATOM 680 N N . LEU A 1 87 ? 18.830 4.594 -12.799 1.00 68.25 87 LEU A N 1
ATOM 681 C CA . LEU A 1 87 ? 18.867 4.416 -11.343 1.00 68.25 87 LEU A CA 1
ATOM 682 C C . LEU A 1 87 ? 17.981 5.428 -10.620 1.00 68.25 87 LEU A C 1
ATOM 684 O O . LEU A 1 87 ? 17.274 5.056 -9.694 1.00 68.25 87 LEU A O 1
ATOM 688 N N . PHE A 1 88 ? 17.938 6.671 -11.103 1.00 73.69 88 PHE A N 1
ATOM 689 C CA . PHE A 1 88 ? 17.069 7.712 -10.563 1.00 73.69 88 PHE A CA 1
ATOM 690 C C . PHE A 1 88 ? 15.589 7.303 -10.558 1.00 73.69 88 PHE A C 1
ATOM 692 O O . PHE A 1 88 ? 14.913 7.478 -9.553 1.00 73.69 88 PHE A O 1
ATOM 699 N N . CYS A 1 89 ? 15.091 6.692 -11.636 1.00 73.69 89 CYS A N 1
ATOM 700 C CA . CYS A 1 89 ? 13.691 6.283 -11.742 1.00 73.69 89 CYS A CA 1
ATOM 701 C C . CYS A 1 89 ? 13.363 5.141 -10.768 1.00 73.69 89 CYS A C 1
ATOM 703 O O . CYS A 1 89 ? 12.363 5.204 -10.052 1.00 73.69 89 CYS A O 1
ATOM 705 N N . ASN A 1 90 ? 14.250 4.145 -10.663 1.00 75.19 90 ASN A N 1
ATOM 706 C CA . ASN A 1 90 ? 14.105 3.071 -9.680 1.00 75.19 90 ASN A CA 1
ATOM 707 C C . ASN A 1 90 ? 14.191 3.609 -8.239 1.00 75.19 90 ASN A C 1
ATOM 709 O O . ASN A 1 90 ? 13.370 3.263 -7.395 1.00 75.19 90 ASN A O 1
ATOM 713 N N . SER A 1 91 ? 15.134 4.514 -7.964 1.00 77.19 91 SER A N 1
ATOM 714 C CA . SER A 1 91 ? 15.300 5.142 -6.652 1.00 77.19 91 SER A CA 1
ATOM 715 C C . SER A 1 91 ? 14.103 6.003 -6.260 1.00 77.19 91 SER A C 1
ATOM 717 O O . SER A 1 91 ? 13.659 5.908 -5.121 1.00 77.19 91 SER A O 1
ATOM 719 N N . SER A 1 92 ? 13.537 6.800 -7.172 1.00 78.75 92 SER A N 1
ATOM 720 C CA . SER A 1 92 ? 12.321 7.577 -6.905 1.00 78.75 92 SER A CA 1
ATOM 721 C C . SER A 1 92 ? 11.134 6.668 -6.597 1.00 78.75 92 SER A C 1
ATOM 723 O O . SER A 1 92 ? 10.395 6.923 -5.651 1.00 78.75 92 SER A O 1
ATOM 725 N N . MET A 1 93 ? 10.977 5.579 -7.348 1.00 77.25 93 MET A N 1
ATOM 726 C CA . MET A 1 93 ? 9.896 4.614 -7.153 1.00 77.25 93 MET A CA 1
ATOM 727 C C . MET A 1 93 ? 10.063 3.861 -5.821 1.00 77.25 93 MET A C 1
ATOM 729 O O . MET A 1 93 ? 9.101 3.709 -5.074 1.00 77.25 93 MET A O 1
ATOM 733 N N . LEU A 1 94 ? 11.294 3.492 -5.451 1.00 82.38 94 LEU A N 1
ATOM 734 C CA . LEU A 1 94 ? 11.614 2.899 -4.149 1.00 82.38 94 LEU A CA 1
ATOM 735 C C . LEU A 1 94 ? 11.377 3.881 -2.992 1.00 82.38 94 LEU A C 1
ATOM 737 O O . LEU A 1 94 ? 10.794 3.516 -1.973 1.00 82.38 94 LEU A O 1
ATOM 741 N N . LEU A 1 95 ? 11.783 5.141 -3.153 1.00 86.19 95 LEU A N 1
ATOM 742 C CA . LEU A 1 95 ? 11.563 6.198 -2.167 1.00 86.19 95 LEU A CA 1
ATOM 743 C C . LEU A 1 95 ? 10.069 6.480 -1.964 1.00 86.19 95 LEU A C 1
ATOM 745 O O . LEU A 1 95 ? 9.651 6.760 -0.846 1.00 86.19 95 LEU A O 1
ATOM 749 N N . LEU A 1 96 ? 9.260 6.329 -3.014 1.00 80.31 96 LEU A N 1
ATOM 750 C CA . LEU A 1 96 ? 7.797 6.350 -2.974 1.00 80.31 96 LEU A CA 1
ATOM 751 C C . LEU A 1 96 ? 7.166 5.001 -2.598 1.00 80.31 96 LEU A C 1
ATOM 753 O O . LEU A 1 96 ? 5.954 4.878 -2.720 1.00 80.31 96 LEU A O 1
ATOM 757 N N . PHE A 1 97 ? 7.934 3.989 -2.197 1.00 80.94 97 PHE A N 1
ATOM 758 C CA . PHE A 1 97 ? 7.420 2.690 -1.742 1.00 80.94 97 PHE A CA 1
ATOM 759 C C . PHE A 1 97 ? 7.733 2.431 -0.266 1.00 80.94 97 PHE A C 1
ATOM 761 O O . PHE A 1 97 ? 6.913 1.892 0.480 1.00 80.94 97 PHE A O 1
ATOM 768 N N . LEU A 1 98 ? 8.924 2.843 0.174 1.00 84.88 98 LEU A N 1
ATOM 769 C CA . LEU A 1 98 ? 9.385 2.721 1.555 1.00 84.88 98 LEU A CA 1
ATOM 770 C C . LEU A 1 98 ? 8.412 3.319 2.590 1.00 84.88 98 LEU A C 1
ATOM 772 O O . LEU A 1 98 ? 8.086 2.616 3.554 1.00 84.88 98 LEU A O 1
ATOM 776 N N . PRO A 1 99 ? 7.895 4.555 2.433 1.00 84.81 99 PRO A N 1
ATOM 777 C CA . PRO A 1 99 ? 6.909 5.077 3.369 1.00 84.81 99 PRO A CA 1
ATOM 778 C C . PRO A 1 99 ? 5.629 4.229 3.371 1.00 84.81 99 PRO A C 1
ATOM 780 O O . PRO A 1 99 ? 5.073 3.958 4.423 1.00 84.81 99 PRO A O 1
ATOM 783 N N . GLN A 1 100 ? 5.183 3.699 2.242 1.00 83.25 100 GLN A N 1
ATOM 784 C CA . GLN A 1 100 ? 3.958 2.911 2.132 1.00 83.25 100 GLN A CA 1
ATOM 785 C C . GLN A 1 100 ? 4.090 1.608 2.928 1.00 83.25 100 GLN A C 1
ATOM 787 O O . GLN A 1 100 ? 3.162 1.246 3.652 1.00 83.25 100 GLN A O 1
ATOM 792 N N . LEU A 1 101 ? 5.261 0.962 2.887 1.00 81.69 101 LEU A N 1
ATOM 793 C CA . LEU A 1 101 ? 5.585 -0.190 3.737 1.00 81.69 101 LEU A CA 1
ATOM 794 C C . LEU A 1 101 ? 5.649 0.168 5.228 1.00 81.69 101 LEU A C 1
ATOM 796 O O . LEU A 1 101 ? 5.163 -0.592 6.074 1.00 81.69 101 LEU A O 1
ATOM 800 N N . TYR A 1 102 ? 6.232 1.320 5.565 1.00 86.19 102 TYR A N 1
ATOM 801 C CA . TYR A 1 102 ? 6.307 1.793 6.947 1.00 86.19 102 TYR A CA 1
ATOM 802 C C . TYR A 1 102 ? 4.911 2.037 7.533 1.00 86.19 102 TYR A C 1
ATOM 804 O O . TYR A 1 102 ? 4.573 1.522 8.603 1.00 86.19 102 TYR A O 1
ATOM 812 N N . TRP A 1 103 ? 4.065 2.761 6.801 1.00 81.56 103 TRP A N 1
ATOM 813 C CA . TRP A 1 103 ? 2.696 3.066 7.208 1.00 81.56 103 TRP A CA 1
ATOM 814 C C . TRP A 1 103 ? 1.844 1.799 7.289 1.00 81.56 103 TRP A C 1
ATOM 816 O O . TRP A 1 103 ? 1.099 1.626 8.253 1.00 81.56 103 TRP A O 1
ATOM 826 N N . PHE A 1 104 ? 2.008 0.867 6.348 1.00 82.50 104 PHE A N 1
ATOM 827 C CA . PHE A 1 104 ? 1.355 -0.439 6.403 1.00 82.50 104 PHE A CA 1
ATOM 828 C C . PHE A 1 104 ? 1.751 -1.230 7.658 1.00 82.50 104 PHE A C 1
ATOM 830 O O . PHE A 1 104 ? 0.889 -1.750 8.366 1.00 82.50 104 PHE A O 1
ATOM 837 N N . SER A 1 105 ? 3.039 -1.248 8.004 1.00 83.62 105 SER A N 1
ATOM 838 C CA . SER A 1 105 ? 3.531 -1.906 9.221 1.00 83.62 105 SER A CA 1
ATOM 839 C C . SER A 1 105 ? 2.944 -1.280 10.490 1.00 83.62 105 SER A C 1
ATOM 841 O O . SER A 1 105 ? 2.592 -1.987 11.438 1.00 83.62 105 SER A O 1
ATOM 843 N N . LEU A 1 106 ? 2.792 0.047 10.510 1.00 83.25 106 LEU A N 1
ATOM 844 C CA . LEU A 1 106 ? 2.148 0.759 11.611 1.00 83.25 106 LEU A CA 1
ATOM 845 C C . LEU A 1 106 ? 0.658 0.401 11.720 1.00 83.25 106 LEU A C 1
ATOM 847 O O . LEU A 1 106 ? 0.162 0.150 12.822 1.00 83.25 106 LEU A O 1
ATOM 851 N N . MET A 1 107 ? -0.046 0.314 10.588 1.00 81.50 107 MET A N 1
ATOM 852 C CA . MET A 1 107 ? -1.451 -0.091 10.551 1.00 81.50 107 MET A CA 1
ATOM 853 C C . MET A 1 107 ? -1.652 -1.550 10.972 1.00 81.50 107 MET A C 1
ATOM 855 O O . MET A 1 107 ? -2.584 -1.834 11.724 1.00 81.50 107 MET A O 1
ATOM 859 N N . LEU A 1 108 ? -0.761 -2.463 10.574 1.00 81.69 108 LEU A N 1
ATOM 860 C CA . LEU A 1 108 ? -0.762 -3.859 11.020 1.00 81.69 108 LEU A CA 1
ATOM 861 C C . LEU A 1 108 ? -0.555 -3.981 12.530 1.00 81.69 108 LEU A C 1
ATOM 863 O O . LEU A 1 108 ? -1.302 -4.694 13.194 1.00 81.69 108 LEU A O 1
ATOM 867 N N . ARG A 1 109 ? 0.415 -3.252 13.098 1.00 83.19 109 ARG A N 1
ATOM 868 C CA . ARG A 1 109 ? 0.634 -3.215 14.555 1.00 83.19 109 ARG A CA 1
ATOM 869 C C . ARG A 1 109 ? -0.591 -2.681 15.295 1.00 83.19 109 ARG A C 1
ATOM 871 O O . ARG A 1 109 ? -0.951 -3.210 16.346 1.00 83.19 109 ARG A O 1
ATOM 878 N N . GLY A 1 110 ? -1.243 -1.662 14.734 1.00 79.31 110 GLY A N 1
ATOM 879 C CA . GLY A 1 110 ? -2.505 -1.128 15.239 1.00 79.31 110 GLY A CA 1
ATOM 880 C C . GLY A 1 110 ? -3.601 -2.191 15.283 1.00 79.31 110 GLY A C 1
ATOM 881 O O . GLY A 1 110 ? -4.176 -2.421 16.344 1.00 79.31 110 GLY A O 1
ATOM 882 N N . SER A 1 111 ? -3.844 -2.885 14.168 1.00 80.19 111 SER A N 1
ATOM 883 C CA . SER A 1 111 ? -4.829 -3.971 14.088 1.00 80.19 111 SER A CA 1
ATOM 884 C C . SER A 1 111 ? -4.488 -5.129 15.024 1.00 80.19 111 SER A C 1
ATOM 886 O O . SER A 1 111 ? -5.352 -5.568 15.778 1.00 80.19 111 SER A O 1
ATOM 888 N N . TYR A 1 112 ? -3.229 -5.573 15.052 1.00 80.88 112 TYR A N 1
ATOM 889 C CA . TYR A 1 112 ? -2.768 -6.657 15.920 1.00 80.88 112 TYR A CA 1
ATOM 890 C C . TYR A 1 112 ? -3.017 -6.348 17.398 1.00 80.88 112 TYR A C 1
ATOM 892 O O . TYR A 1 112 ? -3.547 -7.185 18.117 1.00 80.88 112 TYR A O 1
ATOM 900 N N . LYS A 1 113 ? -2.726 -5.120 17.848 1.00 80.44 113 LYS A N 1
ATOM 901 C CA . LYS A 1 113 ? -2.981 -4.685 19.231 1.00 80.44 113 LYS A CA 1
ATOM 902 C C . LYS A 1 113 ? -4.466 -4.710 19.607 1.00 80.44 113 LYS A C 1
ATOM 904 O O . LYS A 1 113 ? -4.794 -4.910 20.773 1.00 80.44 113 LYS A O 1
ATOM 909 N N . VAL A 1 114 ? -5.367 -4.464 18.656 1.00 75.88 114 VAL A N 1
ATOM 910 C CA . VAL A 1 114 ? -6.814 -4.547 18.908 1.00 75.88 114 VAL A CA 1
ATOM 911 C C . VAL A 1 114 ? -7.270 -6.007 18.918 1.00 75.88 114 VAL A C 1
ATOM 913 O O . VAL A 1 114 ? -8.005 -6.394 19.819 1.00 75.88 114 VAL A O 1
ATOM 916 N N . ILE A 1 115 ? -6.784 -6.831 17.984 1.00 77.62 115 ILE A N 1
ATOM 917 C CA . ILE A 1 115 ? -7.091 -8.269 17.928 1.00 77.62 115 ILE A CA 1
ATOM 918 C C . ILE A 1 115 ? -6.633 -8.969 19.213 1.00 77.62 115 ILE A C 1
ATOM 920 O O . ILE A 1 115 ? -7.417 -9.689 19.822 1.00 77.62 115 ILE A O 1
ATOM 924 N N . THR A 1 116 ? -5.407 -8.718 19.681 1.00 79.19 116 THR A N 1
ATOM 925 C CA . THR A 1 116 ? -4.896 -9.333 20.917 1.00 79.19 116 THR A CA 1
ATOM 926 C C . THR A 1 116 ? -5.706 -8.936 22.145 1.00 79.19 116 THR A C 1
ATOM 928 O O . THR A 1 116 ? -5.936 -9.781 23.002 1.00 79.19 116 THR A O 1
ATOM 931 N N . ARG A 1 117 ? -6.208 -7.695 22.216 1.00 75.94 117 ARG A N 1
ATOM 932 C CA . ARG A 1 117 ? -7.117 -7.241 23.286 1.00 75.94 117 ARG A CA 1
ATOM 933 C C . ARG A 1 117 ? -8.487 -7.919 23.259 1.00 75.94 117 ARG A C 1
ATOM 935 O O . ARG A 1 117 ? -9.107 -8.027 24.305 1.00 75.94 117 ARG A O 1
ATOM 942 N N . ILE A 1 118 ? -8.969 -8.329 22.087 1.00 72.94 118 ILE A N 1
ATOM 943 C CA . ILE A 1 118 ? -10.228 -9.079 21.951 1.00 72.94 118 ILE A CA 1
ATOM 944 C C . ILE A 1 118 ? -10.007 -10.554 22.305 1.00 72.94 118 ILE A C 1
ATOM 946 O O . ILE A 1 118 ? -10.832 -11.149 22.990 1.00 72.94 118 ILE A O 1
ATOM 950 N N . LEU A 1 119 ? -8.885 -11.132 21.862 1.00 71.25 119 LEU A N 1
ATOM 951 C CA . LEU A 1 119 ? -8.527 -12.533 22.106 1.00 71.25 119 LEU A CA 1
ATOM 952 C C . LEU A 1 119 ? -8.063 -12.816 23.539 1.00 71.25 119 LEU A C 1
ATOM 954 O O . LEU A 1 119 ? -8.061 -13.973 23.940 1.00 71.25 119 LEU A O 1
ATOM 958 N N . THR A 1 120 ? -7.682 -11.793 24.308 1.00 67.25 120 THR A N 1
ATOM 959 C CA . THR A 1 120 ? -7.521 -11.887 25.766 1.00 67.25 120 THR A CA 1
ATOM 960 C C . THR A 1 120 ? -8.783 -11.349 26.440 1.00 67.25 120 THR A C 1
ATOM 962 O O . THR A 1 120 ? -8.803 -10.194 26.876 1.00 67.25 120 THR A O 1
ATOM 965 N N . PRO A 1 121 ? -9.873 -12.138 26.532 1.00 55.50 121 PRO A N 1
ATOM 966 C CA . PRO A 1 121 ? -10.933 -11.797 27.459 1.00 55.50 121 PRO A CA 1
ATOM 967 C C . PRO A 1 121 ? -10.277 -11.716 28.836 1.00 55.50 121 PRO A C 1
ATOM 969 O O . PRO A 1 121 ? -9.585 -12.645 29.245 1.00 55.50 121 PRO A O 1
ATOM 972 N N . LYS A 1 122 ? -10.428 -10.579 29.524 1.00 50.62 122 LYS A N 1
ATOM 973 C CA . LYS A 1 122 ? -10.100 -10.496 30.947 1.00 50.62 122 LYS A CA 1
ATOM 974 C C . LYS A 1 122 ? -10.740 -11.709 31.617 1.00 50.62 122 LYS A C 1
ATOM 976 O O . LYS A 1 122 ? -11.967 -11.776 31.690 1.00 50.62 122 LYS A O 1
ATOM 981 N N . GLU A 1 123 ? -9.914 -12.635 32.084 1.00 49.09 123 GLU A N 1
ATOM 982 C CA . GLU A 1 123 ? -10.315 -13.589 33.099 1.00 49.09 123 GLU A CA 1
ATOM 983 C C . GLU A 1 123 ? -10.813 -12.734 34.266 1.00 49.09 123 GLU A C 1
ATOM 985 O O . GLU A 1 123 ? -10.064 -11.957 34.863 1.00 49.09 123 GLU A O 1
ATOM 990 N N . LYS A 1 124 ? -12.136 -12.721 34.448 1.00 42.66 124 LYS A N 1
ATOM 991 C CA . LYS A 1 124 ? -12.763 -12.134 35.624 1.00 42.66 124 LYS A CA 1
ATOM 992 C C . LYS A 1 124 ? -12.354 -13.030 36.790 1.00 42.66 124 LYS A C 1
ATOM 994 O O . LYS A 1 124 ? -12.947 -14.092 36.954 1.00 42.66 124 LYS A O 1
ATOM 999 N N . VAL A 1 125 ? -11.350 -12.603 37.546 1.00 41.12 125 VAL A N 1
ATOM 1000 C CA . VAL A 1 125 ? -11.134 -13.019 38.937 1.00 41.12 125 VAL A CA 1
ATOM 1001 C C . VAL A 1 125 ? -11.445 -11.819 39.810 1.00 41.12 125 VAL A C 1
ATOM 1003 O O . VAL A 1 125 ? -10.954 -10.717 39.465 1.00 41.12 125 VAL A O 1
#

Foldseek 3Di:
DDPDDDDVVLVVLLVVLVVQLVVLVVVLVVCVVVVVCPDVVNLVSLVVSLVSLCCSQVVSVVVSLVVVCVVVVHDSVCVVVVCPDPPVVVVVVVVVRVVSVVVSVVSVVVSVVVVVVVVPDPPDD

Secondary structure (DSSP, 8-state):
--S--SSHHHHHHHHHHHHHHHHHHHHHHHHHHTT-TTSHHHHHHHHHHHHHHHIIIIIHHHHHHHHHHHHHT--HHHHHHS--S-HHHHHHHHHTTHHHHHHHHHHHHHHHHHHHHHHS-----

Sequence (125 aa):
MSYRQSLGDCLIALGFCMEASTPFVSLRAILYHLGLKSSILYLVNGLLMNIVFFICRILVFPYMYQLYANQCGLTLSQLIFTGKVPLFCNSSMLLLFLPQLYWFSLMLRGSYKVITRILTPKEKV